Protein AF-A0A060CCT8-F1 (afdb_monomer_lite)

Foldseek 3Di:
DLLVVLQVVLVVVLVLLVVLLVVLDDDPVRQVVLVVLCVVQVQDDRSSDNVSSVVSNVRSHRDPPVVLVVQLCVQCVNQVNPCCVVFLQSNQDKDDDPAAAFDPDDDPPPPRIHGHGDPHVSVNSND

pLDDT: mean 93.86, std 5.58, range [73.44, 98.38]

Structure (mmCIF, N/CA/C/O backbone):
data_AF-A0A060CCT8-F1
#
_entry.id   AF-A0A060CCT8-F1
#
loop_
_atom_site.group_PDB
_atom_site.id
_atom_site.type_symbol
_atom_site.label_atom_id
_atom_site.label_alt_id
_atom_site.label_comp_id
_atom_site.label_asym_id
_atom_site.label_entity_id
_atom_site.label_seq_id
_atom_site.pdbx_PDB_ins_code
_atom_site.Cartn_x
_atom_site.Cartn_y
_atom_site.Cartn_z
_atom_site.occupancy
_atom_site.B_iso_or_equiv
_atom_site.auth_seq_id
_atom_site.auth_comp_id
_atom_site.auth_asym_id
_atom_site.auth_atom_id
_atom_site.pdbx_PDB_model_num
ATOM 1 N N . PRO A 1 1 ? -0.822 -16.437 -7.875 1.00 78.12 1 PRO A N 1
ATOM 2 C CA . PRO A 1 1 ? -0.330 -15.220 -8.562 1.00 78.12 1 PRO A CA 1
ATOM 3 C C . PRO A 1 1 ? 0.072 -14.164 -7.527 1.00 78.12 1 PRO A C 1
ATOM 5 O O . PRO A 1 1 ? -0.552 -14.148 -6.472 1.00 78.12 1 PRO A O 1
ATOM 8 N N . LEU A 1 2 ? 1.068 -13.311 -7.795 1.00 92.31 2 LEU A N 1
ATOM 9 C CA . LEU A 1 2 ? 1.584 -12.345 -6.804 1.00 92.31 2 LEU A CA 1
ATOM 10 C C . LEU A 1 2 ? 0.493 -11.406 -6.271 1.00 92.31 2 LEU A C 1
ATOM 12 O O . LEU A 1 2 ? 0.383 -11.217 -5.067 1.00 92.31 2 LEU A O 1
ATOM 16 N N . VAL A 1 3 ? -0.394 -10.942 -7.156 1.00 95.50 3 VAL A N 1
ATOM 17 C CA . VAL A 1 3 ? -1.565 -10.137 -6.778 1.00 95.50 3 VAL A CA 1
ATOM 18 C C . VAL A 1 3 ? -2.515 -10.852 -5.813 1.00 95.50 3 VAL A C 1
ATOM 20 O O . VAL A 1 3 ? -3.065 -10.213 -4.928 1.00 95.50 3 VAL A O 1
ATOM 23 N N . LEU A 1 4 ? -2.693 -12.175 -5.926 1.00 96.25 4 LEU A N 1
ATOM 24 C CA . LEU A 1 4 ? -3.557 -12.906 -4.990 1.00 96.25 4 LEU A CA 1
ATOM 25 C C . LEU A 1 4 ? -2.958 -12.895 -3.584 1.00 96.25 4 LEU A C 1
ATOM 27 O O . LEU A 1 4 ? -3.676 -12.651 -2.627 1.00 96.25 4 LEU A O 1
ATOM 31 N N . ARG A 1 5 ? -1.635 -13.064 -3.476 1.00 96.25 5 ARG A N 1
ATOM 32 C CA . ARG A 1 5 ? -0.919 -12.997 -2.198 1.00 96.25 5 ARG A CA 1
ATOM 33 C C . ARG A 1 5 ? -0.956 -11.593 -1.587 1.00 96.25 5 ARG A C 1
ATOM 35 O O . ARG A 1 5 ? -1.119 -11.465 -0.379 1.00 96.25 5 ARG A O 1
ATOM 42 N N . ALA A 1 6 ? -0.822 -10.549 -2.405 1.00 96.12 6 ALA A N 1
ATOM 43 C CA . ALA A 1 6 ? -0.970 -9.170 -1.941 1.00 96.12 6 ALA A CA 1
ATOM 44 C C . ALA A 1 6 ? -2.408 -8.901 -1.453 1.00 96.12 6 ALA A C 1
ATOM 46 O O . ALA A 1 6 ? -2.603 -8.383 -0.356 1.00 96.12 6 ALA A O 1
ATOM 47 N N . ASN A 1 7 ? -3.418 -9.345 -2.209 1.00 97.75 7 ASN A N 1
ATOM 48 C CA . ASN A 1 7 ? -4.821 -9.221 -1.816 1.00 97.75 7 ASN A CA 1
ATOM 49 C C . ASN A 1 7 ? -5.157 -10.012 -0.546 1.00 97.75 7 ASN A C 1
ATOM 51 O O . ASN A 1 7 ? -5.921 -9.516 0.270 1.00 97.75 7 ASN A O 1
ATOM 55 N N . GLU A 1 8 ? -4.587 -11.202 -0.338 1.00 97.19 8 GLU A N 1
ATOM 56 C CA . GLU A 1 8 ? -4.754 -11.964 0.910 1.00 97.19 8 GLU A CA 1
ATOM 57 C C . GLU A 1 8 ? -4.317 -11.139 2.129 1.00 97.19 8 GLU A C 1
ATOM 59 O O . GLU A 1 8 ? -5.034 -11.092 3.128 1.00 97.19 8 GLU A O 1
ATOM 64 N N . LYS A 1 9 ? -3.183 -10.428 2.035 1.00 96.44 9 LYS A N 1
ATOM 65 C CA . LYS A 1 9 ? -2.721 -9.525 3.101 1.00 96.44 9 LYS A CA 1
ATOM 66 C C . LYS A 1 9 ? -3.676 -8.348 3.307 1.00 96.44 9 LYS A C 1
ATOM 68 O O . LYS A 1 9 ? -4.028 -8.052 4.444 1.00 96.44 9 LYS A O 1
ATOM 73 N N . ILE A 1 10 ? -4.119 -7.705 2.223 1.00 97.94 10 ILE A N 1
ATOM 74 C CA . ILE A 1 10 ? -5.057 -6.572 2.292 1.00 97.94 10 ILE A CA 1
ATOM 75 C C . ILE A 1 10 ? -6.382 -6.995 2.936 1.00 97.94 10 ILE A C 1
ATOM 77 O O . ILE A 1 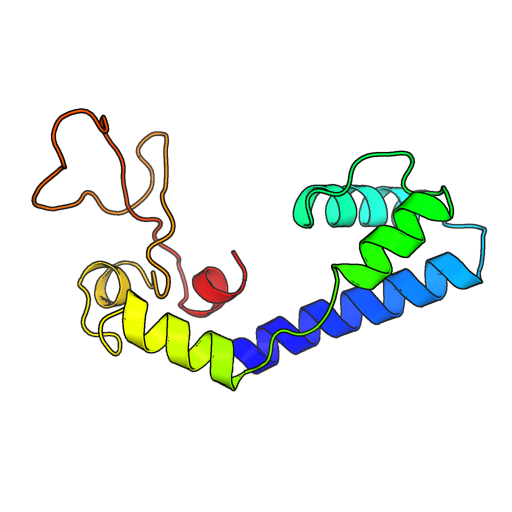10 ? -6.920 -6.273 3.770 1.00 97.94 10 ILE A O 1
ATOM 81 N N . LEU A 1 11 ? -6.900 -8.173 2.585 1.00 98.12 11 LEU A N 1
ATOM 82 C CA . LEU A 1 11 ? -8.150 -8.691 3.139 1.00 98.12 11 LEU A CA 1
ATOM 83 C C . LEU A 1 11 ? -8.015 -9.074 4.617 1.00 98.12 11 LEU A C 1
ATOM 85 O O . LEU A 1 11 ? -8.946 -8.828 5.379 1.00 98.12 11 LEU A O 1
ATOM 89 N N . ALA A 1 12 ? -6.861 -9.595 5.041 1.00 98.19 12 ALA A N 1
ATOM 90 C CA . ALA A 1 12 ? -6.586 -9.833 6.457 1.00 98.19 12 ALA A CA 1
ATOM 91 C C . ALA A 1 12 ? -6.526 -8.514 7.256 1.00 98.19 12 ALA A C 1
ATOM 93 O O . ALA A 1 12 ? -7.110 -8.411 8.337 1.00 98.19 12 ALA A O 1
ATOM 94 N N . ASP A 1 13 ? -5.880 -7.479 6.705 1.00 98.00 13 ASP A N 1
ATOM 95 C CA . ASP A 1 13 ? -5.877 -6.136 7.298 1.00 98.00 13 ASP A CA 1
ATOM 96 C C . ASP A 1 13 ? -7.304 -5.558 7.363 1.00 98.00 13 ASP A C 1
ATOM 98 O O . ASP A 1 13 ? -7.702 -4.995 8.384 1.00 98.00 13 ASP A O 1
ATOM 102 N N . ARG A 1 14 ? -8.107 -5.738 6.306 1.00 98.38 14 ARG A N 1
ATOM 103 C CA . ARG A 1 14 ? -9.515 -5.313 6.254 1.00 98.38 14 ARG A CA 1
ATOM 104 C C . ARG A 1 14 ? -10.355 -5.993 7.331 1.00 98.38 14 ARG A C 1
ATOM 106 O O . ARG A 1 14 ? -11.111 -5.316 8.020 1.00 98.38 14 ARG A O 1
ATOM 113 N N . GLU A 1 15 ? -10.231 -7.307 7.488 1.00 98.00 15 GLU A N 1
ATOM 114 C CA . GLU A 1 15 ? -10.962 -8.065 8.507 1.00 98.00 15 GLU A CA 1
ATOM 115 C C . GLU A 1 15 ? -10.640 -7.546 9.913 1.00 98.00 15 GLU A C 1
ATOM 117 O O . GLU A 1 15 ? -11.549 -7.240 10.690 1.00 98.00 15 GLU A O 1
ATOM 122 N N . ARG A 1 16 ? -9.350 -7.347 10.211 1.00 97.31 16 ARG A N 1
ATOM 123 C CA . ARG A 1 16 ? -8.917 -6.770 11.488 1.00 97.31 16 ARG A CA 1
ATOM 124 C C . ARG A 1 16 ? -9.474 -5.361 11.698 1.00 97.31 16 ARG A C 1
ATOM 126 O O . ARG A 1 16 ? -9.958 -5.060 12.787 1.00 97.31 16 ARG A O 1
ATOM 133 N N . LEU A 1 17 ? -9.423 -4.505 10.677 1.00 97.50 17 LEU A N 1
ATOM 134 C CA . LEU A 1 17 ? -9.956 -3.141 10.730 1.00 97.50 17 LEU A CA 1
ATOM 135 C C . LEU A 1 17 ? -11.450 -3.132 11.076 1.00 97.50 17 LEU A C 1
ATOM 137 O O . LEU A 1 17 ? -11.861 -2.392 11.967 1.00 97.50 17 LEU A O 1
ATOM 141 N N . LEU A 1 18 ? -12.250 -3.947 10.386 1.00 96.31 18 LEU A N 1
ATOM 142 C CA . LEU A 1 18 ? -13.695 -4.014 10.610 1.00 96.31 18 LEU A CA 1
ATOM 143 C C . LEU A 1 18 ? -14.013 -4.552 12.009 1.00 96.31 18 LEU A C 1
ATOM 145 O O . LEU A 1 18 ? -14.832 -3.970 12.714 1.00 96.31 18 LEU A O 1
ATOM 149 N N . SER A 1 19 ? -13.289 -5.580 12.461 1.00 95.31 19 SER A N 1
ATOM 150 C CA . SER A 1 19 ? -13.431 -6.091 13.828 1.00 95.31 19 SER A CA 1
ATOM 151 C C . SER A 1 19 ? -13.137 -5.021 14.885 1.00 95.31 19 SER A C 1
ATOM 153 O O . SER A 1 19 ? -13.820 -4.967 15.905 1.00 95.31 19 SER A O 1
ATOM 155 N N . LEU A 1 20 ? -12.121 -4.177 14.679 1.00 95.25 20 LEU A N 1
ATOM 156 C CA . LEU A 1 20 ? -11.789 -3.098 15.617 1.00 95.25 20 LEU A CA 1
ATOM 157 C C . LEU A 1 20 ? -12.826 -1.9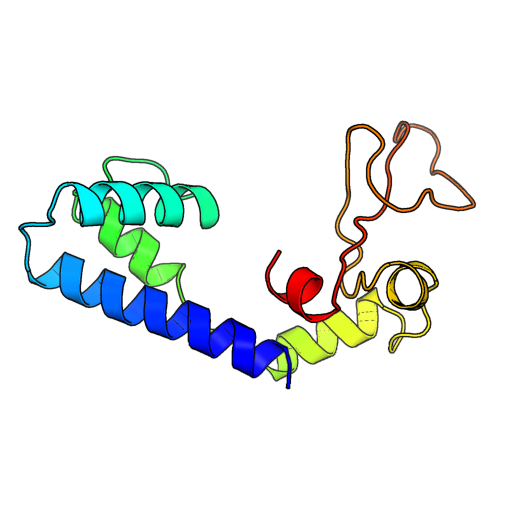72 15.594 1.00 95.25 20 LEU A C 1
ATOM 159 O O . LEU A 1 20 ? -13.135 -1.407 16.645 1.00 95.25 20 LEU A O 1
ATOM 163 N N . ALA A 1 21 ? -13.381 -1.670 14.419 1.00 93.69 21 ALA A N 1
ATOM 164 C CA . ALA A 1 21 ? -14.444 -0.683 14.276 1.00 93.69 21 ALA A CA 1
ATOM 165 C C . ALA A 1 21 ? -15.730 -1.102 15.008 1.00 93.69 21 ALA A C 1
ATOM 167 O O . ALA A 1 21 ? -16.387 -0.249 15.602 1.00 93.69 21 ALA A O 1
ATOM 168 N N . ASP A 1 22 ? -16.039 -2.401 15.032 1.00 93.00 22 ASP A N 1
ATOM 169 C CA . ASP A 1 22 ? -17.221 -2.938 15.714 1.00 93.00 22 ASP A CA 1
ATOM 170 C C . ASP A 1 22 ? -17.044 -3.049 17.242 1.00 93.00 22 ASP A C 1
ATOM 172 O O . ASP A 1 22 ? -17.997 -2.849 17.994 1.00 93.00 22 ASP A O 1
ATOM 176 N N . GLN A 1 23 ? -15.834 -3.357 17.732 1.00 88.19 23 GLN A N 1
ATOM 177 C CA . GLN A 1 23 ? -15.565 -3.551 19.169 1.00 88.19 23 GLN A CA 1
ATOM 178 C C . GLN A 1 23 ? -15.528 -2.244 19.979 1.00 88.19 23 GLN A C 1
ATOM 180 O O . GLN A 1 23 ? -15.794 -2.259 21.182 1.00 88.19 23 GLN A O 1
ATOM 185 N N . GLY A 1 24 ? -15.157 -1.122 19.353 1.00 79.75 24 GLY A N 1
ATOM 186 C CA . GLY A 1 24 ? -15.191 0.219 19.952 1.00 79.75 24 GLY A CA 1
ATOM 187 C C . GLY A 1 24 ? -14.145 0.527 21.036 1.00 79.75 24 GLY A C 1
ATOM 188 O O . GLY A 1 24 ? -14.080 1.668 21.479 1.00 79.75 24 GLY A O 1
ATOM 189 N N . ASN A 1 25 ? -13.310 -0.436 21.447 1.00 86.94 25 ASN A N 1
ATOM 190 C CA . ASN A 1 25 ? -12.273 -0.261 22.478 1.00 86.94 25 ASN A CA 1
ATOM 191 C C . ASN A 1 25 ? -10.914 -0.851 22.035 1.00 86.94 25 ASN A C 1
ATOM 193 O O . ASN A 1 25 ? -10.492 -1.881 22.568 1.00 86.94 25 ASN A O 1
ATOM 197 N N . PRO A 1 26 ? -10.226 -0.239 21.052 1.00 92.94 26 PRO A N 1
ATOM 198 C CA . PRO A 1 26 ? -8.928 -0.719 20.578 1.00 92.94 26 PRO A CA 1
ATOM 199 C C . PRO A 1 26 ? -7.851 -0.606 21.668 1.00 92.94 26 PRO A C 1
ATOM 201 O O . PRO A 1 26 ? -7.792 0.379 22.406 1.00 92.94 26 PRO A O 1
ATOM 204 N N . THR A 1 27 ? -6.960 -1.595 21.747 1.00 96.12 27 THR A N 1
ATOM 205 C CA . THR A 1 27 ? -5.779 -1.527 22.624 1.00 96.12 27 THR A CA 1
ATOM 206 C C . THR A 1 27 ? -4.759 -0.508 22.103 1.00 96.12 27 THR A C 1
ATOM 208 O O . THR A 1 27 ? -4.817 -0.090 20.948 1.00 96.12 27 THR A O 1
ATOM 211 N N . GLU A 1 28 ? -3.751 -0.140 22.901 1.00 96.44 28 GLU A N 1
ATOM 212 C CA . GLU A 1 28 ? -2.654 0.718 22.414 1.00 96.44 28 GLU A CA 1
ATOM 213 C C . GLU A 1 28 ? -1.940 0.129 21.184 1.00 96.44 28 GLU A C 1
ATOM 215 O O . GLU A 1 28 ? -1.565 0.866 20.269 1.00 96.44 28 GLU A O 1
ATOM 220 N N . ALA A 1 29 ? -1.800 -1.200 21.132 1.00 97.06 29 ALA A N 1
ATOM 221 C CA . ALA A 1 29 ? -1.225 -1.903 19.989 1.00 97.06 29 ALA A CA 1
ATOM 222 C C . ALA A 1 29 ? -2.128 -1.816 18.748 1.00 97.06 29 ALA A C 1
ATOM 224 O O . ALA A 1 29 ? -1.628 -1.654 17.633 1.00 97.06 29 ALA A O 1
ATOM 225 N N . ASP A 1 30 ? -3.449 -1.874 18.928 1.00 97.31 30 ASP A N 1
ATOM 226 C CA . ASP A 1 30 ? -4.407 -1.689 17.836 1.00 97.31 30 ASP A CA 1
ATOM 227 C C . ASP A 1 30 ? -4.397 -0.257 17.324 1.00 97.31 30 ASP A C 1
ATOM 229 O O . ASP A 1 30 ? -4.368 -0.043 16.117 1.00 97.31 30 ASP A O 1
ATOM 233 N N . VAL A 1 31 ? -4.330 0.728 18.220 1.00 97.12 31 VAL A N 1
ATOM 234 C CA . VAL A 1 31 ? -4.210 2.137 17.835 1.00 97.12 31 VAL A CA 1
ATOM 235 C C . VAL A 1 31 ? -2.906 2.379 17.068 1.00 97.12 31 VAL A C 1
ATOM 237 O O . VAL A 1 31 ? -2.910 3.081 16.058 1.00 97.12 31 VAL A O 1
ATOM 240 N N . ALA A 1 32 ? -1.784 1.791 17.495 1.00 98.06 32 ALA A N 1
ATOM 241 C CA . ALA A 1 32 ? -0.521 1.882 16.763 1.00 98.06 32 ALA A CA 1
ATOM 242 C C . ALA A 1 32 ? -0.615 1.246 15.365 1.00 98.06 32 ALA A C 1
ATOM 244 O O . ALA A 1 32 ? -0.161 1.842 14.388 1.00 98.06 32 ALA A O 1
ATOM 245 N N . TRP A 1 33 ? -1.250 0.076 15.257 1.00 98.19 33 TRP A N 1
ATOM 246 C CA . TRP A 1 33 ? -1.488 -0.585 13.974 1.00 98.19 33 TRP A CA 1
ATOM 247 C C . TRP A 1 33 ? -2.417 0.233 13.062 1.00 98.19 33 TRP A C 1
ATOM 249 O O . TRP A 1 33 ? -2.096 0.423 11.891 1.00 98.19 33 TRP A O 1
ATOM 259 N N . L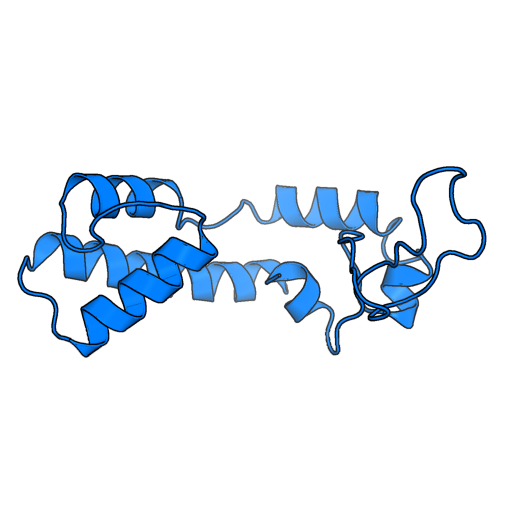EU A 1 34 ? -3.506 0.798 13.595 1.00 97.94 34 LEU A N 1
ATOM 260 C CA . LEU A 1 34 ? -4.424 1.668 12.853 1.00 97.94 34 LEU A CA 1
ATOM 261 C C . LEU A 1 34 ? -3.730 2.939 12.347 1.00 97.94 34 LEU A C 1
ATOM 263 O O . LEU A 1 34 ? -4.014 3.372 11.235 1.00 97.94 34 LEU A O 1
ATOM 267 N N . ARG A 1 35 ? -2.796 3.522 13.113 1.00 98.25 35 ARG A N 1
ATOM 268 C CA . ARG A 1 35 ? -1.977 4.661 12.648 1.00 98.25 35 ARG A CA 1
ATOM 269 C C . ARG A 1 35 ? -1.099 4.295 11.462 1.00 98.25 35 ARG A C 1
ATOM 271 O O . ARG A 1 35 ? -1.023 5.070 10.513 1.00 98.25 35 ARG A O 1
ATOM 278 N N . GLU A 1 36 ? -0.456 3.134 11.500 1.00 98.12 36 GLU A N 1
ATOM 279 C CA . GLU A 1 36 ? 0.366 2.683 10.377 1.00 98.12 36 GLU A CA 1
ATOM 280 C C . GLU A 1 36 ? -0.494 2.367 9.147 1.00 98.12 36 GLU A C 1
ATOM 282 O O . GLU A 1 36 ? -0.145 2.751 8.031 1.00 98.12 36 GLU A O 1
ATOM 287 N N . LEU A 1 37 ? -1.662 1.749 9.348 1.00 98.00 37 LEU A N 1
ATOM 288 C CA . LEU A 1 37 ? -2.625 1.504 8.278 1.00 98.00 37 LEU A CA 1
ATOM 289 C C . LEU A 1 37 ? -3.126 2.823 7.669 1.00 98.00 37 LEU A C 1
ATOM 291 O O . LEU A 1 37 ? -3.097 2.992 6.453 1.00 98.00 37 LEU A O 1
ATOM 295 N N . ALA A 1 38 ? -3.512 3.793 8.498 1.00 98.12 38 ALA A N 1
ATOM 296 C CA . ALA A 1 38 ? -3.964 5.108 8.054 1.00 98.12 38 ALA A CA 1
ATOM 297 C C . ALA A 1 38 ? -2.901 5.851 7.250 1.00 98.12 38 ALA A C 1
ATOM 299 O O . ALA A 1 38 ? -3.181 6.342 6.157 1.00 98.12 38 ALA A O 1
ATOM 300 N N . LYS A 1 39 ? -1.654 5.826 7.726 1.00 97.88 39 LYS A N 1
ATOM 301 C CA . LYS A 1 39 ? -0.512 6.378 7.002 1.00 97.88 39 LYS A CA 1
ATOM 302 C C . LYS A 1 39 ? -0.308 5.697 5.647 1.00 97.88 39 LYS A C 1
ATOM 304 O O . LYS A 1 39 ? -0.122 6.392 4.653 1.00 97.88 39 LYS A O 1
ATOM 309 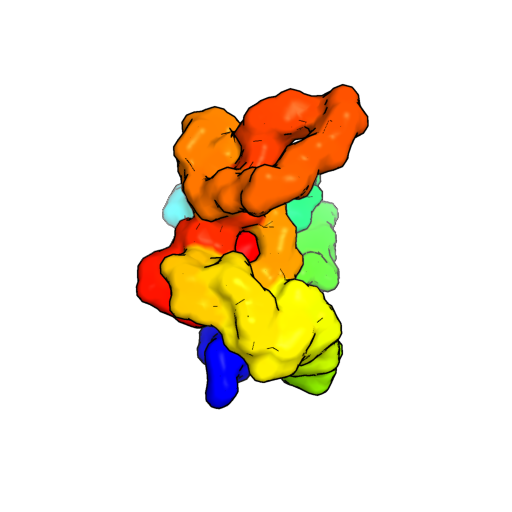N N . ARG A 1 40 ? -0.366 4.360 5.590 1.00 96.06 40 ARG A N 1
ATOM 310 C CA . ARG A 1 40 ? -0.210 3.590 4.343 1.00 96.06 40 ARG A CA 1
ATOM 311 C C . ARG A 1 40 ? -1.284 3.934 3.311 1.00 96.06 40 ARG A C 1
ATOM 313 O O . ARG A 1 40 ? -0.971 4.074 2.137 1.00 96.06 40 ARG A O 1
ATOM 320 N N . TYR A 1 41 ? -2.531 4.092 3.748 1.00 96.62 41 TYR A N 1
ATOM 321 C CA . TYR A 1 41 ? -3.669 4.370 2.866 1.00 96.62 41 TYR A CA 1
ATOM 322 C C . TYR A 1 41 ? -3.962 5.868 2.677 1.00 96.62 41 TYR A C 1
ATOM 324 O O . TYR A 1 41 ? -4.949 6.219 2.021 1.00 96.62 41 TYR A O 1
ATOM 332 N N . GLY A 1 42 ? -3.123 6.754 3.229 1.00 97.12 42 GLY A N 1
ATOM 333 C CA . GLY A 1 42 ? -3.269 8.208 3.122 1.00 97.12 42 GLY A CA 1
ATOM 334 C C . GLY A 1 42 ? -4.600 8.714 3.679 1.00 97.12 42 GLY A C 1
ATOM 335 O O . GLY A 1 42 ? -5.289 9.484 3.008 1.00 97.12 42 GLY A O 1
ATOM 336 N N . VAL A 1 43 ? -4.996 8.201 4.845 1.00 98.00 43 VAL A N 1
ATOM 337 C CA . VAL A 1 43 ? -6.183 8.635 5.589 1.00 98.00 43 VAL A CA 1
ATOM 338 C C . VAL A 1 43 ? -5.723 9.444 6.795 1.00 98.00 43 VAL A C 1
ATOM 340 O O . VAL A 1 43 ? -5.003 8.931 7.649 1.00 98.00 43 VAL A O 1
ATOM 343 N N . ASP A 1 44 ? -6.159 10.697 6.868 1.00 96.25 44 ASP A N 1
ATOM 344 C CA . ASP A 1 44 ? -5.841 11.604 7.968 1.00 96.25 44 ASP A CA 1
ATOM 345 C C . ASP A 1 44 ? -6.968 11.631 9.010 1.00 96.25 44 ASP A C 1
ATOM 347 O O . ASP A 1 44 ? -8.139 11.428 8.694 1.00 96.25 44 ASP A O 1
ATOM 351 N N . GLY A 1 45 ? -6.620 11.933 10.263 1.00 95.56 45 GLY A N 1
ATOM 352 C CA . GLY A 1 45 ? -7.582 12.111 11.351 1.00 95.56 45 GLY A CA 1
ATOM 353 C C . GLY A 1 45 ? -7.277 11.269 12.585 1.00 95.56 45 GLY A C 1
ATOM 354 O O . GLY A 1 45 ? -6.235 10.620 12.693 1.00 95.56 45 GLY A O 1
ATOM 355 N N . ASP A 1 46 ? -8.198 11.296 13.546 1.00 96.25 46 ASP A N 1
ATOM 356 C CA . ASP A 1 46 ? -8.134 10.419 14.712 1.00 96.25 46 ASP A CA 1
ATOM 357 C C . ASP A 1 46 ? -8.500 8.995 14.289 1.00 96.25 46 ASP A C 1
ATOM 359 O O . ASP A 1 46 ? -9.638 8.727 13.907 1.00 96.25 46 ASP A O 1
ATOM 363 N N . VAL A 1 47 ? -7.539 8.078 14.366 1.00 96.12 47 VAL A N 1
ATOM 364 C CA . VAL A 1 47 ? -7.704 6.677 13.953 1.00 96.12 47 VAL A CA 1
ATOM 365 C C . VAL A 1 47 ? -8.702 5.884 14.796 1.00 96.12 47 VAL A C 1
ATOM 367 O O . VAL A 1 47 ? -9.062 4.776 14.418 1.00 96.12 47 VAL A O 1
ATOM 370 N N . THR A 1 48 ? -9.152 6.435 15.923 1.00 94.31 48 THR A N 1
ATOM 371 C CA . THR A 1 48 ? -10.208 5.849 16.756 1.00 94.31 48 THR A CA 1
ATOM 372 C C . THR A 1 48 ? -11.591 6.434 16.462 1.00 94.31 48 THR A C 1
ATOM 374 O O . THR A 1 48 ? -12.602 5.868 16.872 1.00 94.31 48 THR A O 1
ATOM 377 N N . ALA A 1 49 ? -11.667 7.537 15.710 1.00 95.50 49 ALA A N 1
ATOM 378 C CA . ALA A 1 49 ? -12.935 8.141 15.332 1.00 95.50 49 ALA A CA 1
ATOM 379 C C . ALA A 1 49 ? -13.655 7.305 14.264 1.00 95.50 49 ALA A C 1
ATOM 381 O O . ALA A 1 49 ? -13.063 6.873 13.270 1.00 95.50 49 ALA A O 1
ATOM 382 N N . ALA A 1 50 ? -14.973 7.158 14.421 1.00 94.44 50 ALA A N 1
ATOM 383 C CA . ALA A 1 50 ? -15.818 6.399 13.498 1.00 94.44 50 ALA A CA 1
ATOM 384 C C . ALA A 1 50 ? -15.712 6.884 12.039 1.00 94.44 50 ALA A C 1
ATOM 386 O O . ALA A 1 50 ? -15.771 6.078 11.114 1.00 94.44 50 ALA A O 1
ATOM 387 N N . SER A 1 51 ? -15.512 8.189 11.816 1.00 96.12 51 SER A N 1
ATOM 388 C CA . SER A 1 51 ? -15.320 8.759 10.477 1.00 96.12 51 SER A CA 1
ATOM 389 C C . SER A 1 51 ? -14.061 8.229 9.789 1.00 96.12 51 SER A C 1
ATOM 391 O O . SER A 1 51 ? -14.118 7.853 8.618 1.00 96.12 51 SER A O 1
ATOM 393 N N . THR A 1 52 ? -12.948 8.160 10.521 1.00 97.25 52 THR A N 1
ATOM 394 C CA . THR A 1 52 ? -11.647 7.697 10.021 1.00 97.25 52 THR A CA 1
ATOM 395 C C . THR A 1 52 ? -11.682 6.196 9.754 1.00 97.25 52 THR A C 1
ATOM 397 O O . THR A 1 52 ? -11.249 5.740 8.698 1.00 97.25 52 THR A O 1
ATOM 400 N N . LEU A 1 53 ? -12.277 5.424 10.669 1.00 96.75 53 LEU A N 1
ATOM 401 C CA . LEU A 1 53 ? -12.475 3.981 10.507 1.00 96.75 53 LEU A CA 1
ATOM 402 C C . LEU A 1 53 ? -13.368 3.660 9.300 1.00 96.75 53 LEU A C 1
ATOM 404 O O . LEU A 1 53 ? -13.053 2.765 8.516 1.00 96.75 53 LEU A O 1
ATOM 408 N N . ALA A 1 54 ? -14.442 4.427 9.091 1.00 96.31 54 ALA A N 1
ATOM 409 C CA . ALA A 1 54 ? -15.306 4.276 7.923 1.00 96.31 54 ALA A CA 1
ATOM 410 C C . ALA A 1 54 ? -14.593 4.640 6.610 1.00 96.31 54 ALA A C 1
ATOM 412 O O . ALA A 1 54 ? -14.858 4.026 5.575 1.00 96.31 54 ALA A O 1
ATOM 413 N N . GLU A 1 55 ? -13.702 5.635 6.619 1.00 97.94 55 GLU A N 1
ATOM 414 C CA . GLU A 1 55 ? -12.874 5.953 5.455 1.00 97.94 55 GLU A CA 1
ATOM 415 C C . GLU A 1 55 ? -11.867 4.844 5.149 1.00 97.94 55 GLU A C 1
ATOM 417 O O . GLU A 1 55 ? -11.786 4.404 4.001 1.00 97.94 55 GLU A O 1
ATOM 422 N N . LEU A 1 56 ? -11.174 4.327 6.166 1.00 98.00 56 LEU A N 1
ATOM 423 C CA . LEU A 1 56 ? -10.300 3.165 6.015 1.00 98.00 56 LEU A CA 1
ATOM 424 C C . LEU A 1 56 ? -11.065 1.963 5.457 1.00 98.00 56 LEU A C 1
ATOM 426 O O . LEU A 1 56 ? -10.602 1.333 4.511 1.00 98.00 56 LEU A O 1
ATOM 430 N N . GLY A 1 57 ? -12.279 1.703 5.946 1.00 97.00 57 GLY A N 1
ATOM 431 C CA . GLY A 1 57 ? -13.130 0.619 5.449 1.00 97.00 57 GLY A CA 1
ATOM 432 C C . GLY A 1 57 ? -13.499 0.746 3.964 1.00 97.00 57 GLY A C 1
ATOM 433 O O . GLY A 1 57 ? -13.812 -0.256 3.322 1.00 97.00 57 GLY A O 1
ATOM 434 N N . ARG A 1 58 ? -13.431 1.950 3.380 1.00 96.69 58 ARG A N 1
ATOM 435 C CA . ARG A 1 58 ? -13.605 2.158 1.931 1.00 96.69 58 ARG A CA 1
ATOM 436 C C . ARG A 1 58 ? -12.312 1.994 1.131 1.00 96.69 58 ARG A C 1
ATOM 438 O O . ARG A 1 58 ? -12.398 1.681 -0.050 1.00 96.69 58 ARG A O 1
ATOM 445 N N . ARG A 1 59 ? -11.143 2.232 1.735 1.00 97.44 59 ARG A N 1
ATOM 446 C CA . ARG A 1 59 ? -9.841 2.203 1.040 1.00 97.44 59 ARG A CA 1
ATOM 447 C C . ARG A 1 59 ? -9.108 0.865 1.144 1.00 97.44 59 ARG A C 1
ATOM 449 O O . ARG A 1 59 ? -8.392 0.504 0.217 1.00 97.44 59 ARG A O 1
ATOM 456 N N . VAL A 1 60 ? -9.264 0.148 2.256 1.00 97.94 60 VAL A N 1
ATOM 4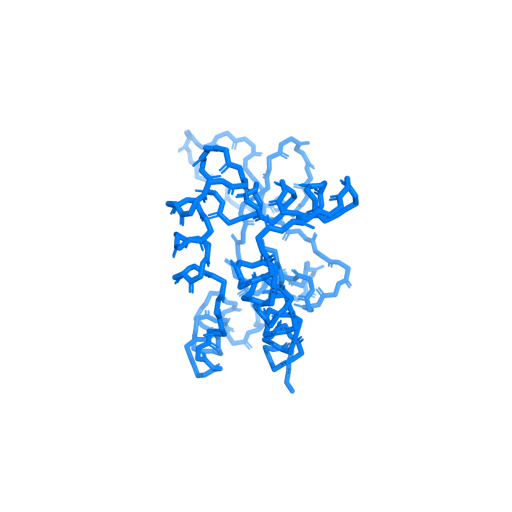57 C CA . VAL A 1 60 ? -8.565 -1.118 2.526 1.00 97.94 60 VAL A CA 1
ATOM 458 C C . VAL A 1 60 ? -9.364 -2.272 1.932 1.00 97.94 60 VAL A C 1
ATOM 460 O O . VAL A 1 60 ? -10.143 -2.912 2.634 1.00 97.94 60 VAL A O 1
ATOM 463 N N . ASP A 1 61 ? -9.236 -2.510 0.630 1.00 97.50 61 ASP A N 1
ATOM 464 C CA . ASP A 1 61 ? -9.935 -3.603 -0.051 1.00 97.50 61 ASP A CA 1
ATOM 465 C C . ASP A 1 61 ? -9.092 -4.216 -1.173 1.00 97.50 61 ASP A C 1
ATOM 467 O O . ASP A 1 61 ? -8.154 -3.600 -1.682 1.00 97.50 61 ASP A O 1
ATOM 471 N N . ALA A 1 62 ? -9.424 -5.449 -1.548 1.00 97.19 62 ALA A N 1
ATOM 472 C CA . ALA A 1 62 ? -8.732 -6.162 -2.607 1.00 97.19 62 ALA A CA 1
ATOM 473 C C . ALA A 1 62 ? -8.886 -5.449 -3.956 1.00 97.19 62 ALA A C 1
ATOM 475 O O . ALA A 1 62 ? -9.974 -5.023 -4.349 1.00 97.19 62 ALA A O 1
ATOM 476 N N . VAL A 1 63 ? -7.797 -5.407 -4.723 1.00 95.62 63 VAL A N 1
ATOM 477 C CA . VAL A 1 63 ? -7.818 -4.882 -6.091 1.00 95.62 63 VAL A CA 1
ATOM 478 C C . VAL A 1 63 ? -8.120 -6.032 -7.058 1.00 95.62 63 VAL A C 1
ATOM 480 O O . VAL A 1 63 ? -7.532 -7.109 -6.915 1.00 95.62 63 VAL A O 1
ATOM 483 N N . PRO A 1 64 ? -8.999 -5.860 -8.066 1.00 97.38 64 PRO A N 1
ATOM 484 C CA . PRO A 1 64 ? -9.287 -6.915 -9.032 1.00 97.38 64 PRO A CA 1
ATOM 485 C C . PRO A 1 64 ? -8.002 -7.480 -9.664 1.00 97.38 64 PRO A C 1
ATOM 487 O O . PRO A 1 64 ? -7.244 -6.721 -10.274 1.00 97.38 64 PRO A O 1
ATOM 490 N N . PRO A 1 65 ? -7.748 -8.804 -9.582 1.00 96.75 65 PRO A N 1
ATOM 491 C CA . PRO A 1 65 ? -6.518 -9.390 -10.114 1.00 96.75 65 PRO A CA 1
ATOM 492 C C . PRO A 1 65 ? -6.286 -9.093 -11.595 1.00 96.75 65 PRO A C 1
ATOM 494 O O . PRO A 1 65 ? -5.153 -8.870 -12.007 1.00 96.75 65 PRO A O 1
ATOM 497 N N . SER A 1 66 ? -7.354 -9.046 -12.394 1.00 97.19 66 SER A N 1
ATOM 498 C CA . SER A 1 66 ? -7.286 -8.698 -13.815 1.00 97.19 66 SER A CA 1
ATOM 499 C C . SER A 1 66 ? -6.764 -7.281 -14.056 1.00 97.19 66 SER A C 1
ATOM 501 O O . SER A 1 66 ? -5.987 -7.089 -14.985 1.00 97.19 66 SER A O 1
ATOM 503 N N . LEU A 1 67 ? -7.141 -6.310 -13.219 1.00 96.75 67 LEU A N 1
ATOM 504 C CA . LEU A 1 67 ? -6.692 -4.923 -13.339 1.00 96.75 67 LEU A CA 1
ATOM 505 C C . LEU A 1 67 ? -5.194 -4.808 -13.045 1.00 96.75 67 LEU A C 1
ATOM 507 O O . LEU A 1 67 ? -4.457 -4.217 -13.829 1.00 96.75 67 LEU A O 1
ATOM 511 N N . VAL A 1 68 ? -4.736 -5.440 -11.961 1.00 96.69 68 VAL A N 1
ATOM 512 C CA . VAL A 1 68 ? -3.313 -5.452 -11.587 1.00 96.69 68 VAL A CA 1
ATOM 513 C C . VAL A 1 68 ? -2.471 -6.148 -12.655 1.00 96.69 68 VAL A C 1
ATOM 515 O O . VAL A 1 68 ? -1.397 -5.666 -13.000 1.00 96.69 68 VAL A O 1
ATOM 518 N N . LEU A 1 69 ? -2.958 -7.263 -13.211 1.00 95.94 69 LEU A N 1
ATOM 519 C CA . LEU A 1 69 ? -2.269 -7.968 -14.293 1.00 95.94 69 LEU A CA 1
ATOM 520 C C . LEU A 1 69 ? -2.212 -7.137 -15.578 1.00 95.94 69 LEU A C 1
ATOM 522 O O . LEU A 1 69 ? -1.162 -7.097 -16.210 1.00 95.94 69 LEU A O 1
ATOM 526 N N . ALA A 1 70 ? -3.308 -6.473 -15.953 1.00 96.88 70 ALA A N 1
ATOM 527 C CA . ALA A 1 70 ? -3.349 -5.616 -17.134 1.00 96.88 70 ALA A CA 1
ATOM 528 C C . ALA A 1 70 ? -2.379 -4.434 -17.002 1.00 96.88 70 ALA A C 1
ATOM 530 O O . ALA A 1 70 ? -1.568 -4.211 -17.896 1.00 96.88 70 ALA A O 1
ATOM 531 N N . GLN A 1 71 ? -2.404 -3.730 -15.866 1.00 96.25 71 GLN A N 1
ATOM 532 C CA . GLN A 1 71 ? -1.492 -2.616 -15.609 1.00 96.25 71 GLN A CA 1
ATOM 533 C C . GLN A 1 71 ? -0.038 -3.090 -15.532 1.00 96.25 71 GLN A C 1
ATOM 535 O O . GLN A 1 71 ? 0.835 -2.494 -16.149 1.00 96.25 71 GLN A O 1
ATOM 540 N N . GLY A 1 72 ? 0.226 -4.195 -14.830 1.00 96.12 72 GLY A N 1
ATOM 541 C CA . GLY A 1 72 ? 1.564 -4.773 -14.760 1.00 96.12 72 GLY A CA 1
ATOM 542 C C . GLY A 1 72 ? 2.090 -5.164 -16.140 1.00 96.12 72 GLY A C 1
ATOM 543 O O . GLY A 1 72 ? 3.254 -4.921 -16.431 1.00 96.12 72 GLY A O 1
ATOM 544 N N . ALA A 1 73 ? 1.254 -5.725 -17.019 1.00 96.19 73 ALA A N 1
ATOM 545 C CA . ALA A 1 73 ? 1.644 -6.040 -18.392 1.00 96.19 73 ALA A CA 1
ATOM 546 C C . ALA A 1 73 ? 1.948 -4.779 -19.218 1.00 96.19 73 ALA A C 1
ATOM 548 O O . ALA A 1 73 ? 2.957 -4.762 -19.919 1.00 96.19 73 ALA A O 1
ATOM 549 N N . GLU A 1 74 ? 1.125 -3.736 -19.111 1.00 97.62 74 GLU A N 1
ATOM 550 C CA . GLU A 1 74 ? 1.326 -2.471 -19.828 1.00 97.62 74 GLU A CA 1
ATOM 551 C C . GLU A 1 74 ? 2.614 -1.762 -19.373 1.00 97.62 74 GLU A C 1
ATOM 553 O O . GLU A 1 74 ? 3.515 -1.522 -20.176 1.00 97.62 74 GLU A O 1
ATOM 558 N N . GLU A 1 75 ? 2.760 -1.517 -18.069 1.00 96.31 75 GLU A N 1
ATOM 559 C CA . GLU A 1 75 ? 3.869 -0.733 -17.501 1.00 96.31 75 GLU A CA 1
ATOM 560 C C . GLU A 1 75 ? 5.224 -1.454 -17.597 1.00 96.31 75 GLU A C 1
ATOM 562 O O . GLU A 1 75 ? 6.278 -0.833 -17.765 1.00 96.31 75 GLU A O 1
ATOM 567 N N . SER A 1 76 ? 5.221 -2.789 -17.526 1.00 96.50 76 SER A N 1
ATOM 568 C CA . SER A 1 76 ? 6.442 -3.592 -17.654 1.00 96.50 76 SER A CA 1
ATOM 569 C C . SER A 1 76 ? 6.769 -4.001 -19.092 1.00 96.50 76 SER A C 1
ATOM 571 O O . SER A 1 76 ? 7.804 -4.636 -19.313 1.00 96.50 76 SER A O 1
ATOM 573 N N . GLY A 1 77 ? 5.910 -3.691 -20.069 1.00 96.12 77 GLY A N 1
ATOM 574 C CA . GLY A 1 77 ? 6.029 -4.197 -21.437 1.00 96.12 77 GLY A CA 1
ATOM 575 C C . GLY A 1 77 ? 6.057 -5.727 -21.474 1.00 96.12 77 GLY A C 1
ATOM 576 O O . GLY A 1 77 ? 7.021 -6.325 -21.956 1.00 96.12 77 GLY A O 1
ATOM 577 N N . TRP A 1 78 ? 5.040 -6.366 -20.895 1.00 96.06 78 TRP A N 1
ATOM 578 C CA . TRP A 1 78 ? 4.944 -7.821 -20.721 1.00 96.06 78 TRP A CA 1
ATOM 579 C C . TRP A 1 78 ? 6.144 -8.433 -19.974 1.00 96.06 78 TRP A C 1
ATOM 581 O O . TRP A 1 78 ? 6.574 -9.547 -20.265 1.00 96.06 78 TRP A O 1
ATOM 591 N N . GLY A 1 79 ? 6.712 -7.691 -19.020 1.00 94.44 79 GLY A N 1
ATOM 592 C CA . GLY A 1 79 ? 7.873 -8.092 -18.224 1.00 94.44 79 GLY A CA 1
ATOM 593 C C . GLY A 1 79 ? 9.225 -7.914 -18.921 1.00 94.44 79 GLY A C 1
ATOM 594 O O . GLY A 1 79 ? 10.251 -8.263 -18.344 1.00 94.44 79 GLY A O 1
ATOM 595 N N . THR A 1 80 ? 9.256 -7.375 -20.143 1.00 96.19 80 THR A N 1
ATOM 596 C CA . THR A 1 80 ? 10.496 -7.227 -20.931 1.00 96.19 80 THR A CA 1
ATOM 597 C C . THR A 1 80 ? 11.214 -5.896 -20.717 1.00 96.19 80 THR A C 1
ATOM 599 O O . THR A 1 80 ? 12.364 -5.738 -21.134 1.00 96.19 80 THR A O 1
ATOM 602 N N . SER A 1 81 ? 10.573 -4.934 -20.046 1.00 96.06 81 SER A N 1
ATOM 603 C CA . SER A 1 81 ? 11.206 -3.679 -19.647 1.00 96.06 81 SER A CA 1
ATOM 604 C C . SER A 1 81 ? 12.474 -3.950 -18.846 1.00 96.06 81 SER A C 1
ATOM 606 O O . SER A 1 81 ? 12.491 -4.780 -17.937 1.00 96.06 81 SER A O 1
ATOM 608 N N . ARG A 1 82 ? 13.531 -3.177 -19.114 1.00 95.81 82 ARG A N 1
ATOM 609 C CA . ARG A 1 82 ? 14.779 -3.255 -18.347 1.00 95.81 82 ARG A CA 1
ATOM 610 C C . ARG A 1 82 ? 14.543 -3.067 -16.847 1.00 95.81 82 ARG A C 1
ATOM 612 O O . ARG A 1 82 ? 15.187 -3.727 -16.045 1.00 95.81 82 ARG A O 1
ATOM 619 N N . PHE A 1 83 ? 13.618 -2.187 -16.461 1.00 96.50 83 PHE A N 1
ATOM 620 C CA . PHE A 1 83 ? 13.311 -1.944 -15.050 1.00 96.50 83 PHE A CA 1
ATOM 621 C C . PHE A 1 83 ? 12.596 -3.133 -14.395 1.00 96.50 83 PHE A C 1
ATOM 623 O O . PHE A 1 83 ? 12.850 -3.427 -13.229 1.00 96.50 83 PHE A O 1
ATOM 630 N N . ALA A 1 84 ? 11.760 -3.849 -15.150 1.00 96.31 84 ALA A N 1
ATOM 631 C CA . ALA A 1 84 ? 11.130 -5.080 -14.689 1.00 96.31 84 ALA A CA 1
ATOM 632 C C . ALA A 1 84 ? 12.151 -6.225 -14.588 1.00 96.31 84 ALA A C 1
ATOM 634 O O . ALA A 1 84 ? 12.213 -6.894 -13.563 1.00 96.31 84 ALA A O 1
ATOM 635 N N . ALA A 1 85 ? 12.994 -6.401 -15.609 1.00 95.06 85 ALA A N 1
ATOM 636 C CA . ALA A 1 85 ? 13.973 -7.484 -15.679 1.00 95.06 85 ALA A CA 1
ATOM 637 C C . ALA A 1 85 ? 15.146 -7.330 -14.693 1.00 95.06 85 ALA A C 1
ATOM 639 O O . ALA A 1 85 ? 15.577 -8.313 -14.099 1.00 95.06 85 ALA A O 1
ATOM 640 N N . GLU A 1 86 ? 15.679 -6.115 -14.520 1.00 94.81 86 GLU A N 1
ATOM 641 C CA . GLU A 1 86 ? 16.834 -5.853 -13.642 1.00 94.81 86 GLU A CA 1
ATOM 642 C C . GLU A 1 86 ? 16.422 -5.426 -12.227 1.00 94.81 86 GLU A C 1
ATOM 644 O O . GLU A 1 86 ? 17.197 -5.593 -11.290 1.00 94.81 86 GLU A O 1
ATOM 649 N N . GLY A 1 87 ? 15.237 -4.829 -12.069 1.00 95.44 87 GLY A N 1
ATOM 650 C CA . GLY A 1 87 ? 14.813 -4.192 -10.819 1.00 95.44 87 GLY A CA 1
ATOM 651 C C . GLY A 1 87 ? 13.514 -4.724 -10.240 1.00 95.44 87 GLY A C 1
ATOM 652 O O . GLY A 1 87 ? 13.015 -4.127 -9.292 1.00 95.44 87 GLY A O 1
ATOM 653 N N . ASN A 1 88 ? 12.928 -5.775 -10.820 1.00 96.62 88 ASN A N 1
ATOM 654 C CA . ASN A 1 88 ? 11.617 -6.291 -10.422 1.00 96.62 88 ASN A CA 1
ATOM 655 C C . ASN A 1 88 ? 10.510 -5.213 -10.406 1.00 96.62 88 ASN A C 1
ATOM 657 O O . ASN A 1 88 ? 9.513 -5.361 -9.710 1.00 96.62 88 ASN A O 1
ATOM 661 N N . SER A 1 89 ? 10.678 -4.116 -11.152 1.00 96.12 89 SER A N 1
ATOM 662 C CA . SER A 1 89 ? 9.788 -2.951 -11.136 1.00 96.12 89 SER A CA 1
ATOM 663 C C . SER A 1 89 ? 8.664 -3.115 -12.157 1.00 96.12 89 SER A C 1
ATOM 665 O O . SER A 1 89 ? 8.789 -2.690 -13.307 1.00 96.12 89 SER A O 1
ATOM 667 N N . LEU A 1 90 ? 7.579 -3.785 -11.757 1.00 96.56 90 LEU A N 1
ATOM 668 C CA . LEU A 1 90 ? 6.465 -4.100 -12.660 1.00 96.56 90 LEU A CA 1
ATOM 669 C C . LEU A 1 90 ? 5.586 -2.890 -13.008 1.00 96.56 90 LEU A C 1
ATOM 671 O O . LEU A 1 90 ? 4.919 -2.921 -14.036 1.00 96.56 90 LEU A O 1
ATOM 675 N N . PHE A 1 91 ? 5.601 -1.840 -12.182 1.00 96.44 91 PHE A N 1
ATOM 676 C CA . PHE A 1 91 ? 4.730 -0.664 -12.328 1.00 96.44 91 PHE A CA 1
ATOM 677 C C . PHE A 1 91 ? 5.502 0.646 -12.517 1.00 96.44 91 PHE A C 1
ATOM 679 O O . PHE A 1 91 ? 4.911 1.721 -12.489 1.00 96.44 91 PHE A O 1
ATOM 686 N N . GLY A 1 92 ? 6.830 0.580 -12.666 1.00 91.94 92 GLY A N 1
ATOM 687 C CA . GLY A 1 92 ? 7.652 1.755 -12.952 1.00 91.94 92 GLY A CA 1
ATOM 688 C C . GLY A 1 92 ? 7.611 2.837 -11.868 1.00 91.94 92 GLY A C 1
ATOM 689 O O . GLY A 1 92 ? 7.753 4.018 -12.195 1.00 91.94 92 GLY A O 1
ATOM 690 N N . GLN A 1 93 ? 7.420 2.468 -10.592 1.00 93.81 93 GLN A N 1
ATOM 691 C CA . GLN A 1 93 ? 7.340 3.435 -9.495 1.00 93.81 93 GLN A CA 1
ATOM 692 C C . GLN A 1 93 ? 8.584 4.327 -9.451 1.00 93.81 93 GLN A C 1
ATOM 694 O O . GLN A 1 93 ? 9.715 3.866 -9.616 1.00 93.81 93 GLN A O 1
ATOM 699 N N . TRP A 1 94 ? 8.393 5.621 -9.205 1.00 91.62 94 TRP A N 1
ATOM 700 C CA . TRP A 1 94 ? 9.509 6.555 -9.106 1.00 91.62 94 TRP A CA 1
ATOM 701 C C . TRP A 1 94 ? 10.193 6.439 -7.747 1.00 91.62 94 TRP A C 1
ATOM 703 O O . TRP A 1 94 ? 9.546 6.342 -6.707 1.00 91.62 94 TRP A O 1
ATOM 713 N N . ALA A 1 95 ? 11.519 6.507 -7.762 1.00 90.00 95 ALA A N 1
ATOM 714 C CA . ALA A 1 95 ? 12.354 6.578 -6.579 1.00 90.00 95 ALA A CA 1
ATOM 715 C C . ALA A 1 95 ? 13.169 7.875 -6.586 1.00 90.00 95 ALA A C 1
ATOM 717 O O . ALA A 1 95 ? 13.719 8.296 -7.609 1.00 90.00 95 ALA A O 1
ATOM 718 N N . TRP A 1 96 ? 13.265 8.491 -5.409 1.00 80.81 96 TRP A N 1
ATOM 719 C CA . TRP A 1 96 ? 14.002 9.729 -5.172 1.00 80.81 96 TRP A CA 1
ATOM 720 C C . TRP A 1 96 ? 15.158 9.493 -4.195 1.00 80.81 96 TRP A C 1
ATOM 722 O O . TRP A 1 96 ? 15.187 8.504 -3.461 1.00 80.81 96 TRP A O 1
ATOM 732 N N . GLY A 1 97 ? 16.134 10.404 -4.177 1.00 77.50 97 GLY A N 1
ATOM 733 C CA . GLY A 1 97 ? 17.263 10.329 -3.240 1.00 77.50 97 GLY A CA 1
ATOM 734 C C . GLY A 1 97 ? 18.329 9.292 -3.612 1.00 77.50 97 GLY A C 1
ATOM 735 O O . GLY A 1 97 ? 18.972 8.728 -2.732 1.00 77.50 97 GLY A O 1
ATOM 736 N N . GLY A 1 98 ? 18.514 9.014 -4.907 1.00 73.44 98 GLY A N 1
ATOM 737 C CA . GLY A 1 98 ? 19.610 8.175 -5.410 1.00 73.44 98 GLY A CA 1
ATOM 738 C C . GLY A 1 98 ? 19.377 6.660 -5.346 1.00 73.44 98 GLY A C 1
ATOM 739 O O . GLY A 1 98 ? 20.225 5.903 -5.816 1.00 73.44 98 GLY A O 1
ATOM 740 N N . LYS A 1 99 ? 18.233 6.204 -4.824 1.00 82.00 99 LYS A N 1
ATOM 741 C CA . LYS A 1 99 ? 17.842 4.784 -4.816 1.00 82.00 99 LYS A CA 1
ATOM 742 C C . LYS A 1 99 ? 17.183 4.385 -6.143 1.00 82.00 99 LYS A C 1
ATOM 744 O O . LYS A 1 99 ? 16.505 5.200 -6.759 1.00 82.00 99 LYS A O 1
ATOM 749 N N . GLY A 1 100 ? 17.375 3.138 -6.574 1.00 90.81 100 GLY A N 1
ATOM 750 C CA . GLY A 1 100 ? 16.769 2.590 -7.794 1.00 90.81 100 GLY A CA 1
ATOM 751 C C . GLY A 1 100 ? 17.627 2.708 -9.061 1.00 90.81 100 GLY A C 1
ATOM 752 O O . GLY A 1 100 ? 18.785 3.141 -9.033 1.00 90.81 100 GLY A O 1
ATOM 753 N N . ILE A 1 101 ? 17.042 2.306 -10.189 1.00 93.00 101 ILE A N 1
ATOM 754 C CA . ILE A 1 101 ? 17.692 2.216 -11.497 1.00 93.00 101 ILE A CA 1
ATOM 755 C C . ILE A 1 101 ? 17.561 3.550 -12.230 1.00 93.00 101 ILE A C 1
ATOM 757 O O . ILE A 1 101 ? 16.463 4.050 -12.481 1.00 93.00 101 ILE A O 1
ATOM 761 N N . LYS A 1 102 ? 18.701 4.112 -12.639 1.00 92.81 102 LYS A N 1
ATOM 762 C CA . LYS A 1 102 ? 18.737 5.324 -13.459 1.00 92.81 102 LYS A CA 1
ATOM 763 C C . LYS A 1 102 ? 18.266 5.020 -14.895 1.00 92.81 102 LYS A C 1
ATOM 765 O O . LYS A 1 102 ? 18.761 4.058 -15.499 1.00 92.81 102 LYS A O 1
ATOM 770 N N . PRO A 1 103 ? 17.335 5.803 -15.469 1.00 90.75 103 PRO A N 1
ATOM 771 C CA . PRO A 1 103 ? 17.010 5.727 -16.891 1.00 90.75 103 PRO A CA 1
ATOM 772 C C . PRO A 1 103 ? 18.233 6.012 -17.768 1.00 90.75 103 PRO A C 1
ATOM 774 O O . PRO A 1 103 ? 19.073 6.835 -17.408 1.00 90.75 103 PRO A O 1
A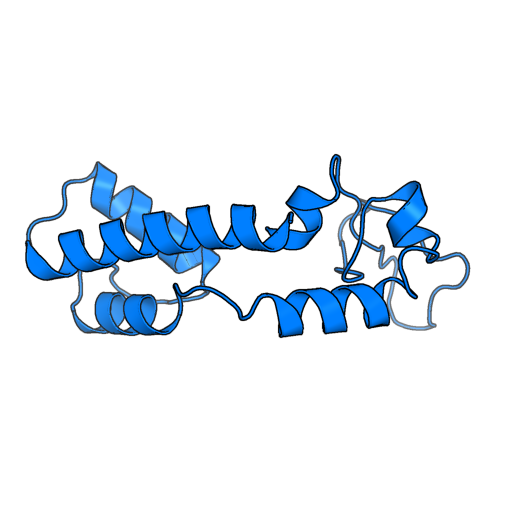TOM 777 N N . LYS A 1 104 ? 18.329 5.347 -18.928 1.00 88.69 104 LYS A N 1
ATOM 778 C CA . LYS A 1 104 ? 19.409 5.608 -19.900 1.00 88.69 104 LYS A CA 1
ATOM 779 C C . LYS A 1 104 ? 19.326 7.032 -20.455 1.00 88.69 104 LYS A C 1
ATOM 781 O O . LYS A 1 104 ? 20.348 7.680 -20.636 1.00 88.69 104 LYS A O 1
ATOM 786 N N . GLU A 1 105 ? 18.103 7.511 -20.655 1.00 85.50 105 GLU A N 1
ATOM 787 C CA . GLU A 1 105 ? 17.794 8.869 -21.085 1.00 85.50 105 GLU A CA 1
ATOM 788 C C . GLU A 1 105 ? 16.881 9.511 -20.040 1.00 85.50 105 GLU A C 1
ATOM 790 O O . GLU A 1 105 ? 15.761 9.050 -19.807 1.00 85.50 105 GLU A O 1
ATOM 795 N N . GLN A 1 106 ? 17.376 10.549 -19.368 1.00 81.19 106 GLN A N 1
ATOM 796 C CA . GLN A 1 106 ? 16.574 11.332 -18.432 1.00 81.19 106 GLN A CA 1
ATOM 797 C C . GLN A 1 106 ? 15.861 12.448 -19.187 1.00 81.19 106 GLN A C 1
ATOM 799 O O . GLN A 1 106 ? 16.468 13.173 -19.977 1.00 81.19 106 GLN A O 1
ATOM 804 N N . ARG A 1 107 ? 14.564 12.609 -18.920 1.00 79.31 107 ARG A N 1
ATOM 805 C CA . ARG A 1 107 ? 13.797 13.747 -19.433 1.00 79.31 107 ARG A CA 1
ATOM 806 C C . ARG A 1 107 ? 14.383 15.052 -18.889 1.00 79.31 107 ARG A C 1
ATOM 808 O O . ARG A 1 107 ? 14.613 15.182 -17.685 1.00 79.31 107 ARG A O 1
ATOM 815 N N . ALA A 1 108 ? 14.601 16.022 -19.776 1.00 81.25 108 ALA A N 1
ATOM 816 C CA . ALA A 1 108 ? 15.062 17.349 -19.386 1.00 81.25 108 ALA A CA 1
ATOM 817 C C . ALA A 1 108 ? 14.090 17.977 -18.369 1.00 81.25 108 ALA A C 1
ATOM 819 O O . ALA A 1 108 ? 12.875 17.900 -18.532 1.00 81.25 108 ALA A O 1
ATOM 820 N N . GLY A 1 109 ? 14.630 18.583 -17.308 1.00 79.12 109 GLY A N 1
ATOM 821 C CA . GLY A 1 109 ? 13.843 19.274 -16.280 1.00 79.12 109 GLY A CA 1
ATOM 822 C C . GLY A 1 109 ? 13.282 18.404 -15.145 1.00 79.12 109 GLY A C 1
ATOM 823 O O . GLY A 1 109 ? 12.701 18.964 -14.224 1.00 79.12 109 GLY A O 1
ATOM 824 N N . MET A 1 110 ? 13.478 17.077 -15.148 1.00 75.69 110 MET A N 1
ATOM 825 C CA . MET A 1 110 ? 12.957 16.175 -14.095 1.00 75.69 110 MET A CA 1
ATOM 826 C C . MET A 1 110 ? 13.976 15.784 -13.004 1.00 75.69 110 MET A C 1
ATOM 828 O O . MET A 1 110 ? 13.673 14.965 -12.138 1.00 75.69 110 MET A O 1
ATOM 832 N N . GLY A 1 111 ? 15.178 16.371 -13.014 1.00 79.81 111 GLY A N 1
ATOM 833 C CA . GLY A 1 111 ? 16.231 16.076 -12.031 1.00 79.81 111 GLY A CA 1
ATOM 834 C C . GLY A 1 111 ? 16.768 14.638 -12.110 1.00 79.81 111 GLY A C 1
ATOM 835 O O . GLY A 1 111 ? 16.605 13.963 -13.126 1.00 79.81 111 GLY A O 1
ATOM 836 N N . ASP A 1 112 ? 17.420 14.158 -11.040 1.00 81.38 112 ASP A N 1
ATOM 837 C CA . ASP A 1 112 ? 17.931 12.774 -10.954 1.00 81.38 112 ASP A CA 1
ATOM 838 C C . ASP A 1 112 ? 16.838 11.788 -10.509 1.00 81.38 112 ASP A C 1
ATOM 840 O O . ASP A 1 112 ? 16.958 11.130 -9.473 1.00 81.38 112 ASP A O 1
ATOM 844 N N . TYR A 1 113 ? 15.745 11.708 -11.275 1.00 86.44 113 TYR A N 1
ATOM 845 C CA . TYR A 1 113 ? 14.712 10.702 -11.031 1.00 86.44 113 TYR A CA 1
ATOM 846 C C . TYR A 1 113 ? 15.215 9.306 -11.413 1.00 86.44 113 TYR A C 1
ATOM 848 O O . TYR A 1 113 ? 15.982 9.122 -12.372 1.00 86.44 113 TYR A O 1
ATOM 856 N N . ARG A 1 114 ? 14.767 8.313 -10.647 1.00 92.00 114 ARG A N 1
ATOM 857 C CA . ARG A 1 114 ? 15.089 6.896 -10.826 1.00 92.00 114 ARG A CA 1
ATOM 858 C C . ARG A 1 114 ? 13.819 6.067 -10.775 1.00 92.00 114 ARG A C 1
ATOM 860 O O . ARG A 1 114 ? 12.795 6.522 -10.275 1.00 92.00 114 ARG A O 1
ATOM 867 N N . ILE A 1 115 ? 13.901 4.848 -11.286 1.00 94.06 115 ILE A N 1
ATOM 868 C CA . ILE A 1 115 ? 12.832 3.861 -11.153 1.00 94.06 115 ILE A CA 1
ATOM 869 C C . ILE A 1 115 ? 13.164 2.954 -9.973 1.00 94.06 115 ILE A C 1
ATOM 871 O O . ILE A 1 115 ? 14.299 2.488 -9.854 1.00 94.06 115 ILE A O 1
ATOM 875 N N . ALA A 1 116 ? 12.200 2.748 -9.080 1.00 95.25 116 ALA A N 1
ATOM 876 C CA . ALA A 1 116 ? 12.337 1.890 -7.915 1.00 95.25 116 ALA A CA 1
ATOM 877 C C . ALA A 1 116 ? 12.782 0.486 -8.336 1.00 95.25 116 ALA A C 1
ATOM 879 O O . ALA A 1 116 ? 12.348 -0.027 -9.368 1.00 95.25 116 ALA A O 1
ATOM 880 N N . ALA A 1 117 ? 13.663 -0.104 -7.534 1.00 95.25 117 ALA A N 1
ATOM 881 C CA . ALA A 1 117 ? 14.079 -1.488 -7.665 1.00 95.25 117 ALA A CA 1
ATOM 882 C C . ALA A 1 117 ? 13.719 -2.221 -6.378 1.00 95.25 117 ALA A C 1
ATOM 884 O O . ALA A 1 117 ? 13.830 -1.644 -5.294 1.00 95.25 117 ALA A O 1
ATOM 885 N N . PHE A 1 118 ? 13.303 -3.467 -6.529 1.00 95.25 118 PHE A N 1
ATOM 886 C CA . PHE A 1 118 ? 12.793 -4.312 -5.464 1.00 95.25 118 PHE A CA 1
ATOM 887 C C . PHE A 1 118 ? 13.550 -5.636 -5.443 1.00 95.25 118 PHE A C 1
ATOM 889 O O . PHE A 1 118 ? 14.010 -6.104 -6.492 1.00 95.25 118 PHE A O 1
ATOM 896 N N . ASP A 1 119 ? 13.640 -6.269 -4.276 1.00 95.00 119 ASP A N 1
ATOM 897 C CA . ASP A 1 119 ? 14.332 -7.555 -4.152 1.00 95.00 119 ASP A CA 1
ATOM 898 C C . ASP A 1 119 ? 13.517 -8.669 -4.820 1.00 95.00 119 ASP A C 1
ATOM 900 O O . ASP A 1 119 ? 14.069 -9.615 -5.388 1.00 95.00 119 ASP A O 1
ATOM 904 N N . THR A 1 120 ? 12.188 -8.524 -4.821 1.00 95.88 120 THR A N 1
ATOM 905 C CA . THR A 1 120 ? 11.262 -9.462 -5.454 1.00 95.88 120 THR A CA 1
ATOM 906 C C . THR A 1 120 ? 10.178 -8.757 -6.277 1.00 95.88 120 THR A C 1
ATOM 908 O O . THR A 1 120 ? 9.766 -7.646 -5.945 1.00 95.88 120 THR A O 1
ATOM 911 N N . PRO A 1 121 ? 9.611 -9.410 -7.313 1.00 94.31 121 PRO A N 1
ATOM 912 C CA . PRO A 1 121 ? 8.449 -8.870 -8.021 1.00 94.31 121 PRO A CA 1
ATOM 913 C C . PRO A 1 121 ? 7.235 -8.649 -7.109 1.00 94.31 121 PRO A C 1
ATOM 915 O O . PRO A 1 121 ? 6.424 -7.768 -7.382 1.00 94.31 121 PRO A O 1
ATOM 918 N N . LEU A 1 122 ? 7.113 -9.427 -6.023 1.00 95.94 122 LEU A N 1
ATOM 919 C CA . LEU A 1 122 ? 6.034 -9.278 -5.045 1.00 95.94 122 LEU A CA 1
ATOM 920 C C . LEU A 1 122 ? 6.069 -7.903 -4.375 1.00 95.94 122 LEU A C 1
ATOM 922 O O . LEU A 1 122 ? 5.026 -7.278 -4.249 1.00 95.94 122 LEU A O 1
ATOM 926 N N . GLU A 1 123 ? 7.247 -7.421 -3.989 1.00 95.06 123 GLU A N 1
ATOM 927 C CA . GLU A 1 123 ? 7.387 -6.101 -3.365 1.00 95.06 123 GLU A CA 1
ATOM 928 C C . GLU A 1 123 ? 6.910 -4.980 -4.283 1.00 95.06 123 GLU A C 1
ATOM 930 O O . GLU A 1 123 ? 6.250 -4.064 -3.813 1.00 95.06 123 GLU A O 1
ATOM 935 N N . SER A 1 124 ? 7.147 -5.078 -5.595 1.00 94.88 124 SER A N 1
ATOM 936 C CA . SER A 1 124 ? 6.623 -4.083 -6.539 1.00 94.88 124 SER A CA 1
ATOM 937 C C . SER A 1 124 ? 5.093 -4.073 -6.621 1.00 94.88 124 SER A C 1
ATOM 939 O O . SER A 1 124 ? 4.521 -3.043 -6.957 1.00 94.88 124 SER A O 1
ATOM 941 N N . VAL A 1 125 ? 4.437 -5.202 -6.322 1.00 95.06 125 VAL A N 1
ATOM 942 C CA . VAL A 1 125 ? 2.969 -5.332 -6.260 1.00 95.06 125 VAL A CA 1
ATOM 943 C C . VAL A 1 125 ? 2.420 -4.810 -4.929 1.00 95.06 125 VAL A C 1
ATOM 945 O O . VAL A 1 125 ? 1.266 -4.400 -4.874 1.00 95.06 125 VAL A O 1
ATOM 948 N N . GLU A 1 126 ? 3.222 -4.839 -3.863 1.00 93.81 126 GLU A N 1
ATOM 949 C CA . GLU A 1 126 ? 2.831 -4.426 -2.506 1.00 93.81 126 GLU A CA 1
ATOM 950 C C . GLU A 1 126 ? 3.188 -2.965 -2.169 1.00 93.81 126 GLU A C 1
ATOM 952 O O . GLU A 1 126 ? 2.723 -2.464 -1.143 1.00 93.81 126 GLU A O 1
ATOM 957 N N . ALA A 1 127 ? 4.019 -2.313 -2.990 1.00 88.81 127 ALA A N 1
ATOM 958 C CA . ALA A 1 127 ? 4.544 -0.958 -2.789 1.00 88.81 127 ALA A CA 1
ATOM 959 C C . ALA A 1 127 ? 3.570 0.146 -3.212 1.00 88.81 127 ALA A C 1
ATOM 961 O O . ALA A 1 127 ? 3.396 1.088 -2.404 1.00 88.81 127 ALA A O 1
#

Sequence (127 aa):
PLVLRANEKILADRERLLSLADQGNPTEADVAWLRELAKRYGVDGDVTAASTLAELGRRVDAVPPSLVLAQGAEESGWGTSRFAAEGNSLFGQWAWGGKGIKPKEQRAGMGDYRIAAFDTPLESVEA

Radius of gyration: 17.73 Å; chains: 1; bounding box: 37×34×44 Å

Secondary structure (DSSP, 8-state):
-HHHHHHHHHHHHHHHHHHHHHH----HHHHHHHHHHHHHHT--S-TTSHHHHHHHHHHS-PPPHHHHHHHHHHHHTTTTSHHHHHH--SS--EE-TT-SBPPSSPPTTS-S-EE---SSHHHHHH-

Organism: NCBI:txid269884

InterPro domains:
  IPR002901 Mannosyl-glycoprotein endo-beta-N-acetylglucosamidase-like domain [PF01832] (56-126)
  IPR053195 Bax-like [PTHR40572] (1-127)